Protein AF-A0A7J4PSD9-F1 (afdb_monomer_lite)

Foldseek 3Di:
DPDPDDQWDWDQDPVGIWIWGHDDPDIDIDDDDDDPDDDDDDPVPPVVVVVPD

Sequence (53 aa):
KMGMVGDEVFVETRGGPLLIIFQDDRAYMDGPAATVYAGELSDEFHWDISQEL

Secondary structure (DSSP, 8-state):
------SEEEEEETTEEEEE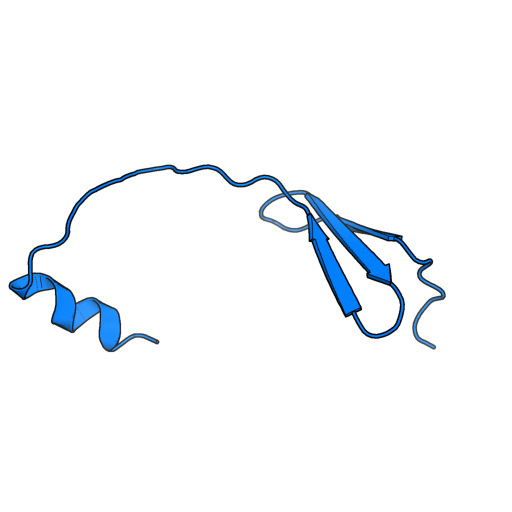EEETTEEEEE------------GGGHHHHTT--

Radius of gyration: 18.06 Å; chains: 1; bounding box: 37×25×45 Å

pLDDT: mean 81.7, std 17.24, range [38.25, 96.56]

Structure (mmCIF, N/CA/C/O backbone):
data_AF-A0A7J4PSD9-F1
#
_entry.id   AF-A0A7J4PSD9-F1
#
loop_
_atom_site.group_PDB
_atom_site.id
_atom_site.type_symbol
_atom_site.label_atom_id
_atom_site.label_alt_id
_atom_site.label_comp_id
_atom_site.label_asym_id
_atom_site.label_entity_id
_atom_site.label_seq_id
_atom_site.pdbx_PDB_ins_code
_atom_site.Cartn_x
_atom_site.Cartn_y
_atom_site.Cartn_z
_atom_site.occupancy
_atom_site.B_iso_or_equiv
_atom_site.auth_seq_id
_atom_site.auth_comp_id
_atom_site.auth_asym_id
_atom_site.auth_atom_id
_atom_site.pdbx_PDB_model_num
ATOM 1 N N . LYS A 1 1 ? -3.777 -2.271 28.572 1.00 38.25 1 LYS A N 1
ATOM 2 C CA . LYS A 1 1 ? -5.073 -1.704 28.126 1.00 38.25 1 LYS A CA 1
ATOM 3 C C . LYS A 1 1 ? -4.856 -1.225 26.690 1.00 38.25 1 LYS A C 1
ATOM 5 O O . LYS A 1 1 ? -4.326 -0.139 26.516 1.00 38.25 1 LYS A O 1
ATOM 10 N N . MET A 1 2 ? -5.075 -2.095 25.696 1.00 44.50 2 MET A N 1
ATOM 11 C CA . MET A 1 2 ? -5.008 -1.718 24.273 1.00 44.50 2 MET A CA 1
ATOM 12 C C . MET A 1 2 ? -6.172 -0.765 24.002 1.00 44.50 2 MET A C 1
ATOM 14 O O . MET A 1 2 ? -7.283 -1.027 24.461 1.00 44.50 2 MET A O 1
ATOM 18 N N . GLY A 1 3 ? -5.874 0.386 23.407 1.00 50.59 3 GLY A N 1
ATOM 19 C CA . GLY A 1 3 ? -6.829 1.468 23.209 1.00 50.59 3 GLY A CA 1
ATOM 20 C C . GLY A 1 3 ? -8.013 1.030 22.356 1.00 50.59 3 GLY A C 1
ATOM 21 O O . GLY A 1 3 ? -7.870 0.191 21.473 1.00 50.59 3 GLY A O 1
ATOM 22 N N . MET A 1 4 ? -9.171 1.612 22.658 1.00 56.44 4 MET A N 1
ATOM 23 C CA . MET A 1 4 ? -10.403 1.555 21.873 1.00 56.44 4 MET A CA 1
ATOM 24 C C . MET A 1 4 ? -10.145 2.220 20.521 1.00 56.44 4 MET A C 1
ATOM 26 O O . MET A 1 4 ? -10.402 3.409 20.348 1.00 56.44 4 MET 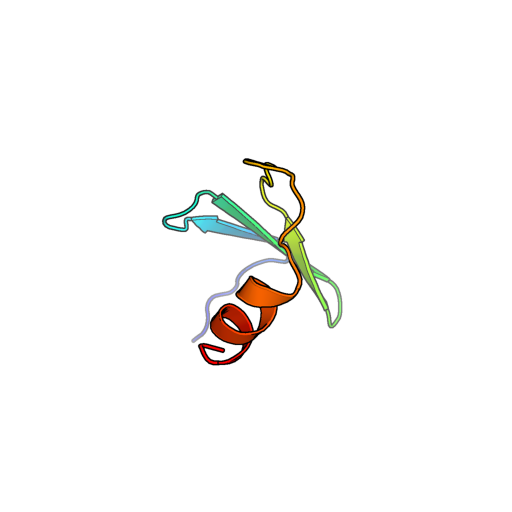A O 1
ATOM 30 N N . VAL A 1 5 ? -9.533 1.497 19.600 1.00 63.06 5 VAL A N 1
ATOM 31 C CA . VAL A 1 5 ? -9.417 1.946 18.225 1.00 63.06 5 VAL A CA 1
ATOM 32 C C . VAL A 1 5 ? -10.725 1.539 17.549 1.00 63.06 5 VAL A C 1
ATOM 34 O O . VAL A 1 5 ? -11.142 0.393 17.696 1.00 63.06 5 VAL A O 1
ATOM 37 N N . GLY A 1 6 ? -11.430 2.501 16.949 1.00 68.50 6 GLY A N 1
ATOM 38 C CA . GLY A 1 6 ? -12.688 2.232 16.248 1.00 68.50 6 GLY A CA 1
ATOM 39 C C . GLY A 1 6 ? -12.480 1.330 15.029 1.00 68.50 6 GLY A C 1
ATOM 40 O O . GLY A 1 6 ? -11.369 0.867 14.773 1.00 68.50 6 GLY A O 1
ATOM 41 N N . ASP A 1 7 ? -13.540 1.124 14.252 1.00 85.06 7 ASP A N 1
ATOM 42 C CA . ASP A 1 7 ? -13.511 0.261 13.060 1.00 85.06 7 ASP A CA 1
ATOM 43 C C . ASP A 1 7 ? -12.516 0.747 11.985 1.00 85.06 7 ASP A C 1
ATOM 45 O O . ASP A 1 7 ? -12.180 0.000 11.072 1.00 85.06 7 ASP A O 1
ATOM 49 N N . GLU A 1 8 ? -11.992 1.973 12.110 1.00 91.31 8 GLU A N 1
ATOM 50 C CA . GLU A 1 8 ? -11.008 2.570 11.207 1.00 91.31 8 GLU A CA 1
ATOM 51 C C . GLU A 1 8 ? -9.854 3.249 11.964 1.00 91.31 8 GLU A C 1
ATOM 53 O O . GLU A 1 8 ? -10.048 3.897 13.000 1.00 91.31 8 GLU A O 1
ATOM 58 N N . VAL A 1 9 ? -8.637 3.135 11.418 1.00 93.06 9 VAL A N 1
ATOM 59 C CA . VAL A 1 9 ? -7.400 3.694 11.988 1.00 93.06 9 VAL A CA 1
ATOM 60 C C . VAL A 1 9 ? -6.547 4.326 10.910 1.00 93.06 9 VAL A C 1
ATOM 62 O O . VAL A 1 9 ? -6.130 3.655 9.969 1.00 93.06 9 VAL A O 1
ATOM 65 N N . PHE A 1 10 ? -6.183 5.586 11.115 1.00 93.31 10 PHE A N 1
ATOM 66 C CA . PHE A 1 10 ? -5.114 6.217 10.351 1.00 93.31 10 PHE A CA 1
ATOM 67 C C . PHE A 1 10 ? -3.765 5.916 11.007 1.00 93.31 10 PHE A C 1
ATOM 69 O O . PHE A 1 10 ? -3.568 6.177 12.197 1.00 93.31 10 PHE A O 1
ATOM 76 N N . VAL A 1 11 ? -2.842 5.354 10.229 1.00 93.81 11 VAL A N 1
ATOM 77 C CA . VAL A 1 11 ? -1.500 4.9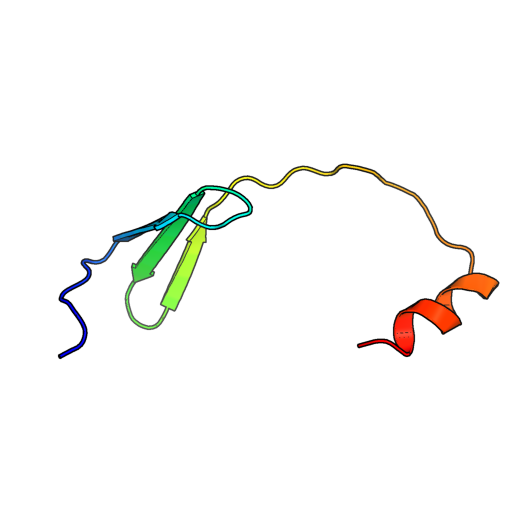70 10.669 1.00 93.81 11 VAL A CA 1
ATOM 78 C C . VAL A 1 11 ? -0.468 5.759 9.877 1.00 93.81 11 VAL A C 1
ATOM 80 O O . VAL A 1 11 ? -0.366 5.625 8.661 1.00 93.81 11 VAL A O 1
ATOM 83 N N . GLU A 1 12 ? 0.342 6.544 10.580 1.00 94.69 12 GLU A N 1
ATOM 84 C CA . GLU A 1 12 ? 1.481 7.244 9.989 1.00 94.69 12 GLU A CA 1
ATOM 85 C C . GLU A 1 12 ? 2.712 6.335 10.003 1.00 94.69 12 GLU A C 1
ATOM 87 O O . GLU A 1 12 ? 3.217 5.959 11.066 1.00 94.69 12 GLU A O 1
ATOM 92 N N . THR A 1 13 ? 3.213 5.977 8.820 1.00 92.69 13 THR A N 1
ATOM 93 C CA . THR A 1 13 ? 4.453 5.207 8.670 1.00 92.69 13 THR A CA 1
ATOM 94 C C . THR A 1 13 ? 5.546 6.067 8.045 1.00 92.69 13 THR A C 1
ATOM 96 O O . THR A 1 13 ? 5.285 7.108 7.445 1.00 92.69 13 THR A O 1
ATOM 99 N N . ARG A 1 14 ? 6.803 5.613 8.110 1.00 94.75 14 ARG A N 1
ATOM 100 C CA . ARG A 1 14 ? 7.907 6.301 7.414 1.00 94.75 14 ARG A CA 1
ATOM 101 C C . ARG A 1 14 ? 7.731 6.322 5.890 1.00 94.75 14 ARG A C 1
ATOM 103 O O . ARG A 1 14 ? 8.334 7.171 5.245 1.00 94.75 14 ARG A O 1
ATOM 110 N N . GLY A 1 15 ? 6.949 5.392 5.336 1.00 91.88 15 GLY A N 1
ATOM 111 C CA . GLY A 1 15 ? 6.643 5.308 3.907 1.00 91.88 15 GLY A CA 1
ATOM 112 C C . GLY A 1 15 ? 5.409 6.109 3.483 1.00 91.88 15 GLY A C 1
ATOM 113 O O . GLY A 1 15 ? 5.131 6.181 2.291 1.00 91.88 15 GLY A O 1
ATOM 114 N N . GLY A 1 16 ? 4.687 6.712 4.431 1.00 94.94 16 GLY A N 1
ATOM 115 C CA . GLY A 1 16 ? 3.443 7.435 4.184 1.00 94.94 16 GLY A CA 1
ATOM 116 C C . GLY A 1 16 ? 2.262 6.908 5.007 1.00 94.94 16 GLY A C 1
ATOM 117 O O . GLY A 1 16 ? 2.423 5.980 5.812 1.00 94.94 16 GLY A O 1
ATOM 118 N N . PRO A 1 17 ? 1.082 7.517 4.826 1.00 96.38 17 PRO A N 1
ATOM 119 C CA . PRO A 1 17 ? -0.116 7.179 5.578 1.00 96.38 17 PRO A CA 1
ATOM 120 C C . PRO A 1 17 ? -0.766 5.891 5.061 1.00 96.38 17 PRO A C 1
ATOM 122 O O . PRO A 1 17 ? -0.772 5.623 3.858 1.00 96.38 17 PRO A O 1
ATOM 125 N N . LEU A 1 18 ? -1.358 5.128 5.978 1.00 96.56 18 LEU A N 1
ATOM 126 C CA . LEU A 1 18 ? -2.199 3.965 5.695 1.00 96.56 18 LEU A CA 1
ATOM 127 C C . LEU A 1 18 ? -3.525 4.079 6.453 1.00 96.56 18 LEU A C 1
ATOM 129 O O . LEU A 1 18 ? -3.555 4.568 7.585 1.00 96.56 18 LEU A O 1
ATOM 133 N N . LEU A 1 19 ? -4.600 3.577 5.851 1.00 95.44 19 LEU A N 1
ATOM 134 C CA . LEU A 1 19 ? -5.891 3.373 6.501 1.00 95.44 19 LEU A CA 1
ATOM 135 C C . LEU A 1 19 ? -6.070 1.882 6.796 1.00 95.44 19 LEU A C 1
ATOM 137 O O . LEU A 1 19 ? -6.019 1.053 5.889 1.00 95.44 19 LEU A O 1
ATOM 141 N N . ILE A 1 20 ? -6.284 1.544 8.066 1.00 95.44 20 ILE A N 1
ATOM 142 C CA . ILE A 1 20 ? -6.607 0.186 8.510 1.00 95.44 20 ILE A CA 1
ATOM 143 C C . ILE A 1 20 ? -8.088 0.133 8.869 1.00 95.44 20 ILE A C 1
ATOM 145 O O . ILE A 1 20 ? -8.530 0.917 9.704 1.00 95.44 20 ILE A O 1
ATOM 149 N N . ILE A 1 21 ? -8.835 -0.790 8.263 1.00 94.38 21 ILE A N 1
ATOM 150 C CA . ILE A 1 21 ? -10.273 -0.980 8.505 1.00 94.38 21 ILE A CA 1
ATOM 151 C C . ILE A 1 21 ? -10.484 -2.37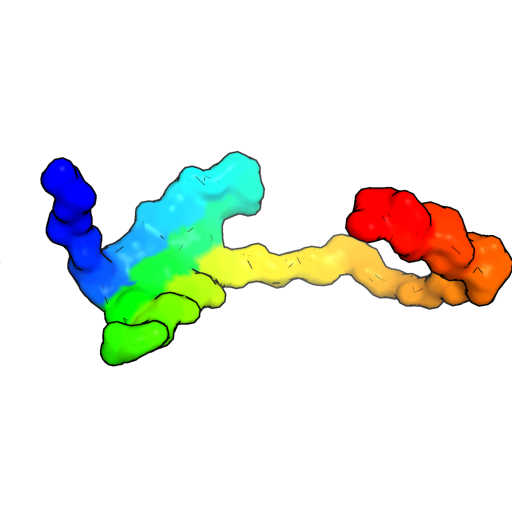0 9.097 1.00 94.38 21 ILE A C 1
ATOM 153 O O . ILE A 1 21 ? -10.086 -3.365 8.491 1.00 94.38 21 ILE A O 1
ATOM 157 N N . PHE A 1 22 ? -11.120 -2.450 10.258 1.00 92.31 22 PHE A N 1
ATOM 158 C CA . PHE A 1 22 ? -11.501 -3.700 10.902 1.00 92.31 22 PHE A CA 1
ATOM 159 C C . PHE A 1 22 ? -12.983 -3.968 10.652 1.00 92.31 22 PHE A C 1
ATOM 161 O O . PHE A 1 22 ? -13.841 -3.189 11.055 1.00 92.31 22 PHE A O 1
ATOM 168 N N . GLN A 1 23 ? -13.287 -5.080 9.989 1.00 90.38 23 GLN A N 1
ATOM 169 C CA . GLN A 1 23 ? -14.655 -5.503 9.707 1.00 90.38 23 GLN A CA 1
ATOM 170 C C . GLN A 1 23 ? -14.780 -6.998 9.986 1.00 90.38 23 GLN A C 1
ATOM 172 O O . GLN A 1 23 ? -14.067 -7.808 9.392 1.00 90.38 23 GLN A O 1
ATOM 177 N N . ASP A 1 24 ? -15.700 -7.349 10.885 1.00 88.62 24 ASP A N 1
ATOM 178 C CA . ASP A 1 24 ? -15.911 -8.712 11.375 1.00 88.62 24 ASP A CA 1
ATOM 179 C C . ASP A 1 24 ? -14.612 -9.340 11.923 1.00 88.62 24 ASP A C 1
ATOM 181 O O . ASP A 1 24 ? -14.071 -8.884 12.931 1.00 88.62 24 ASP A O 1
ATOM 185 N N . ASP A 1 25 ? -14.105 -10.385 11.268 1.00 89.38 25 ASP A N 1
ATOM 186 C CA . ASP A 1 25 ? -12.873 -11.103 11.598 1.00 89.38 25 ASP A CA 1
ATOM 187 C C . ASP A 1 25 ? -11.696 -10.737 10.676 1.00 89.38 25 ASP A C 1
ATOM 189 O O . ASP A 1 25 ? -10.671 -11.425 10.661 1.00 89.38 25 ASP A O 1
ATOM 193 N N . ARG A 1 26 ? -11.824 -9.652 9.899 1.00 93.62 26 ARG A N 1
ATOM 194 C CA . ARG A 1 26 ? -10.844 -9.224 8.893 1.00 93.62 26 ARG A CA 1
ATOM 195 C C . ARG A 1 26 ? -10.334 -7.815 9.145 1.00 93.62 26 ARG A C 1
ATOM 197 O O . ARG A 1 26 ? -11.043 -6.939 9.633 1.00 93.62 26 ARG A O 1
ATOM 204 N N . ALA A 1 27 ? -9.090 -7.600 8.732 1.00 93.31 27 ALA A N 1
ATOM 205 C CA . ALA A 1 27 ? -8.484 -6.284 8.633 1.00 93.31 27 ALA A CA 1
ATOM 206 C C . ALA A 1 27 ? -8.129 -6.004 7.169 1.00 93.31 27 ALA A C 1
ATOM 208 O 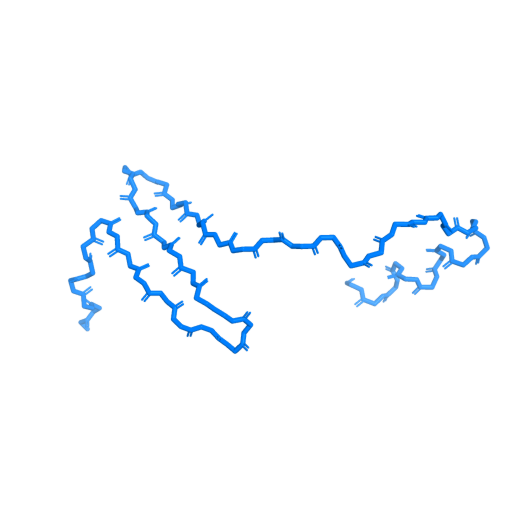O . ALA A 1 27 ? -7.486 -6.828 6.515 1.00 93.31 27 ALA A O 1
ATOM 209 N N . TYR A 1 28 ? -8.535 -4.842 6.674 1.00 95.50 28 TYR A N 1
ATOM 210 C CA . TYR A 1 28 ? -8.172 -4.317 5.363 1.00 95.50 28 TYR A CA 1
ATOM 211 C C . TYR A 1 28 ? -7.150 -3.195 5.530 1.00 95.50 28 TYR A C 1
ATOM 213 O O . TYR A 1 28 ? -7.155 -2.486 6.537 1.00 95.50 28 TYR A O 1
ATOM 221 N N . MET A 1 29 ? -6.277 -3.041 4.538 1.00 95.25 29 MET A N 1
ATOM 222 C CA . MET A 1 29 ? -5.269 -1.988 4.484 1.00 95.25 29 MET A CA 1
ATOM 223 C C . MET A 1 29 ? -5.398 -1.270 3.148 1.00 95.25 29 MET A C 1
ATOM 225 O O . MET A 1 29 ? -5.3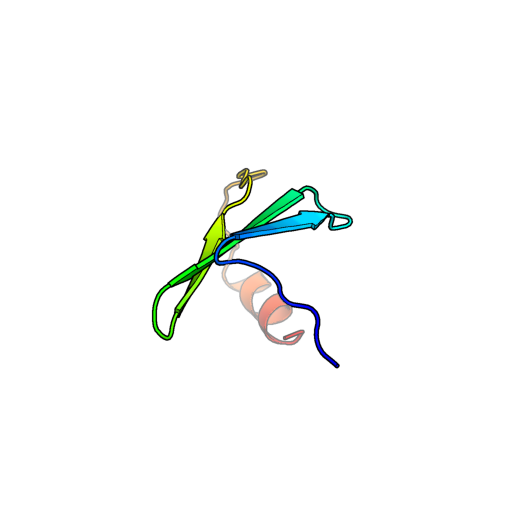03 -1.909 2.100 1.00 95.25 29 MET A O 1
ATOM 229 N N . ASP A 1 30 ? -5.603 0.039 3.207 1.00 95.94 30 ASP A N 1
ATOM 230 C CA . ASP A 1 30 ? -5.621 0.917 2.044 1.00 95.94 30 ASP A CA 1
ATOM 231 C C . ASP A 1 30 ? -4.491 1.946 2.144 1.00 95.94 30 ASP A C 1
ATOM 233 O O . ASP A 1 30 ? -4.153 2.441 3.225 1.00 95.94 30 ASP A O 1
ATOM 237 N N . GLY A 1 31 ? -3.870 2.234 1.007 1.00 95.38 31 GLY A N 1
ATOM 238 C CA . GLY A 1 31 ? -2.686 3.068 0.927 1.00 95.38 31 GLY A CA 1
ATOM 239 C C . GLY A 1 31 ? -2.199 3.271 -0.506 1.00 95.38 31 GLY A C 1
ATOM 240 O O . GLY A 1 31 ? -2.521 2.490 -1.404 1.00 95.38 31 GLY A O 1
ATOM 241 N N . PRO A 1 32 ? -1.402 4.323 -0.746 1.00 94.44 32 PRO A N 1
ATOM 242 C CA . PRO A 1 32 ? -0.890 4.620 -2.074 1.00 94.44 32 PRO A CA 1
ATOM 243 C C . PRO A 1 32 ? 0.102 3.545 -2.539 1.00 94.44 32 PRO A C 1
ATOM 245 O O . PRO A 1 32 ? 1.051 3.208 -1.833 1.00 94.44 32 PRO A O 1
ATOM 248 N N . ALA A 1 33 ? -0.074 3.066 -3.770 1.00 92.56 33 ALA A N 1
ATOM 249 C CA . ALA A 1 33 ? 0.877 2.200 -4.458 1.00 92.56 33 ALA A CA 1
ATOM 250 C C . ALA A 1 33 ? 1.313 2.850 -5.776 1.00 92.56 33 ALA A C 1
ATOM 252 O O . ALA A 1 33 ? 0.491 3.391 -6.516 1.00 92.56 33 ALA A O 1
ATOM 253 N N . ALA A 1 34 ? 2.611 2.791 -6.073 1.00 93.00 34 ALA A N 1
ATOM 254 C CA . ALA A 1 34 ? 3.174 3.332 -7.303 1.00 93.00 34 ALA A CA 1
ATOM 255 C C . ALA A 1 34 ? 4.179 2.349 -7.907 1.00 93.00 34 ALA A C 1
ATOM 257 O O . ALA A 1 34 ? 5.144 1.945 -7.257 1.00 93.00 34 ALA A O 1
ATOM 258 N N . THR A 1 35 ? 3.974 1.990 -9.172 1.00 94.75 35 THR A N 1
ATOM 259 C CA . THR A 1 35 ? 4.966 1.246 -9.949 1.00 94.75 35 THR A CA 1
ATOM 260 C C . THR A 1 35 ? 6.104 2.189 -10.321 1.00 94.75 35 THR A C 1
ATOM 262 O O . THR A 1 35 ? 5.907 3.127 -11.090 1.00 94.75 35 THR A O 1
ATOM 265 N N . VAL A 1 36 ? 7.295 1.948 -9.772 1.00 95.81 36 VAL A N 1
ATOM 266 C CA . VAL A 1 36 ? 8.489 2.766 -10.058 1.00 95.81 36 VAL A CA 1
ATOM 267 C C . VAL A 1 36 ? 9.189 2.306 -11.337 1.00 95.81 36 VAL A C 1
ATOM 269 O O . VAL A 1 36 ? 9.710 3.122 -12.093 1.00 95.81 36 VAL A O 1
ATOM 272 N N . TYR A 1 37 ? 9.197 0.999 -11.591 1.00 93.75 37 TYR A N 1
ATOM 273 C CA . TYR A 1 37 ? 9.844 0.394 -12.747 1.00 93.75 37 TYR A CA 1
ATOM 274 C C . TYR A 1 37 ? 9.128 -0.901 -13.142 1.00 93.75 37 TYR A C 1
ATOM 276 O O . TYR A 1 37 ? 8.508 -1.552 -12.300 1.00 93.75 37 TYR A O 1
ATOM 284 N N . ALA A 1 38 ? 9.234 -1.271 -14.417 1.00 93.88 38 ALA A N 1
ATOM 285 C CA . ALA A 1 38 ? 8.800 -2.555 -14.948 1.00 93.88 38 ALA A CA 1
ATOM 286 C C . ALA A 1 38 ? 9.857 -3.070 -15.933 1.00 93.88 38 ALA A C 1
ATOM 288 O O . ALA A 1 38 ? 10.338 -2.312 -16.777 1.00 93.88 38 ALA A O 1
ATOM 289 N N . GLY A 1 39 ? 10.212 -4.347 -15.818 1.00 90.44 39 GLY A N 1
ATOM 290 C CA . GLY A 1 39 ? 11.217 -4.993 -16.656 1.00 90.44 39 GLY A CA 1
ATOM 291 C C . GLY A 1 39 ? 11.301 -6.491 -16.384 1.00 90.44 39 GLY A C 1
ATOM 292 O O . GLY A 1 39 ? 10.587 -7.016 -15.531 1.00 90.44 39 GLY A O 1
ATOM 293 N N . GLU A 1 40 ? 12.183 -7.158 -17.117 1.00 89.12 40 GLU A N 1
ATOM 294 C CA . GLU A 1 40 ? 12.431 -8.596 -17.023 1.00 89.12 40 GLU A CA 1
ATOM 295 C C . GLU A 1 40 ? 13.861 -8.830 -16.523 1.00 89.12 40 GLU A C 1
ATOM 297 O O . GLU A 1 40 ? 14.787 -8.113 -16.908 1.00 89.12 40 GLU A O 1
ATOM 302 N N . LEU A 1 41 ? 14.040 -9.823 -15.651 1.00 84.94 41 LEU A N 1
ATOM 303 C CA . LEU A 1 41 ? 15.357 -10.299 -15.225 1.00 84.94 41 LEU A CA 1
ATOM 304 C C . LEU A 1 41 ? 15.714 -11.531 -16.058 1.00 84.94 41 LEU A C 1
ATOM 306 O O . LEU A 1 41 ? 14.850 -12.374 -16.289 1.00 84.94 41 LEU A O 1
ATOM 310 N N . SER A 1 42 ? 16.968 -11.654 -16.500 1.00 84.31 42 SER A N 1
ATOM 311 C CA . SER A 1 42 ? 17.410 -12.890 -17.149 1.00 84.31 42 SER A CA 1
ATOM 312 C C . SER A 1 42 ? 17.605 -14.006 -16.120 1.00 84.31 42 SER A C 1
ATOM 314 O O . SER A 1 42 ? 17.974 -13.756 -14.970 1.00 84.31 42 SER A O 1
ATOM 316 N N . ASP A 1 43 ? 17.394 -15.249 -16.554 1.00 76.62 43 ASP A N 1
ATOM 317 C CA . ASP A 1 43 ? 17.436 -16.435 -15.687 1.00 76.62 43 ASP A CA 1
ATOM 318 C C . ASP A 1 43 ? 18.778 -16.611 -14.952 1.00 76.62 43 ASP A C 1
ATOM 320 O O . ASP A 1 43 ? 18.813 -17.132 -13.840 1.00 76.62 43 ASP A O 1
ATOM 324 N N . GLU A 1 44 ? 19.880 -16.128 -15.536 1.00 72.19 44 GLU A N 1
ATOM 325 C CA . GLU A 1 44 ? 21.221 -16.148 -14.930 1.00 72.19 44 GLU A CA 1
ATOM 326 C C . GLU A 1 44 ? 21.300 -15.325 -13.628 1.00 72.19 44 GLU A C 1
ATOM 328 O O . GLU A 1 44 ? 21.996 -15.724 -12.700 1.00 72.19 44 GLU A O 1
ATOM 333 N N . PHE A 1 45 ? 20.542 -14.226 -13.518 1.00 65.31 45 PHE A N 1
ATOM 334 C CA . PHE A 1 45 ? 20.501 -13.368 -12.324 1.00 65.31 45 PHE A CA 1
ATOM 335 C C . PHE A 1 45 ? 19.401 -13.760 -11.325 1.00 65.31 45 PHE A C 1
ATOM 337 O O . PHE A 1 45 ? 19.351 -13.230 -10.216 1.00 65.31 45 PHE A O 1
ATOM 344 N N . HIS A 1 46 ? 18.504 -14.681 -11.688 1.00 59.62 46 HIS A N 1
ATOM 345 C CA . HIS A 1 46 ? 17.357 -15.049 -10.853 1.00 59.62 46 HIS A CA 1
ATOM 346 C C . HIS A 1 46 ? 17.755 -15.863 -9.603 1.00 59.62 46 HIS A C 1
ATOM 348 O O . HIS A 1 46 ? 17.025 -15.876 -8.611 1.00 59.62 46 HIS A O 1
ATOM 354 N N . TRP A 1 47 ? 18.923 -16.520 -9.615 1.00 58.75 47 TRP A N 1
ATOM 355 C CA . TRP A 1 47 ? 19.416 -17.316 -8.484 1.00 58.75 47 TRP A CA 1
ATOM 356 C C . TRP A 1 47 ? 19.772 -16.458 -7.259 1.00 58.75 47 TRP A C 1
ATOM 358 O O . TRP A 1 47 ? 19.403 -16.819 -6.138 1.00 58.75 47 TRP A O 1
ATOM 368 N N . ASP A 1 48 ? 20.397 -15.296 -7.472 1.00 58.97 48 ASP A N 1
ATOM 369 C CA . ASP A 1 48 ? 20.957 -14.472 -6.391 1.00 58.97 48 ASP A CA 1
ATOM 370 C C . ASP A 1 48 ? 19.885 -13.811 -5.508 1.00 58.97 48 ASP A C 1
ATOM 372 O O . ASP A 1 48 ? 20.076 -13.672 -4.304 1.00 58.97 48 ASP A O 1
ATOM 376 N N . ILE A 1 49 ? 18.717 -13.466 -6.060 1.00 60.44 49 ILE A N 1
ATOM 377 C CA . ILE A 1 49 ? 17.650 -12.771 -5.309 1.00 60.44 49 ILE A CA 1
ATOM 378 C C . ILE A 1 49 ? 16.900 -13.727 -4.366 1.00 60.44 49 ILE A C 1
ATOM 380 O O . ILE A 1 49 ? 16.360 -13.314 -3.341 1.00 60.44 49 ILE A O 1
ATOM 384 N N . SER A 1 50 ? 16.874 -15.021 -4.687 1.00 59.84 50 SER A N 1
ATOM 385 C CA . SER A 1 50 ? 16.122 -16.023 -3.920 1.00 59.84 50 SER A CA 1
ATOM 386 C C . SER A 1 50 ? 16.810 -16.489 -2.630 1.00 59.84 50 SER A C 1
ATOM 388 O O . SER A 1 50 ? 16.179 -17.166 -1.824 1.00 59.84 50 SER A O 1
ATOM 390 N N . GLN A 1 51 ? 18.087 -16.146 -2.432 1.00 59.22 51 GLN A N 1
ATOM 391 C CA . GLN A 1 51 ? 18.885 -16.582 -1.278 1.00 59.22 51 GLN A CA 1
ATOM 392 C C . GLN A 1 51 ? 18.848 -15.596 -0.093 1.00 59.22 51 GLN A C 1
ATOM 394 O O . GLN A 1 51 ? 19.362 -15.926 0.973 1.00 59.22 51 GLN A O 1
ATOM 399 N N . GLU A 1 52 ? 18.259 -14.403 -0.253 1.00 53.59 52 GLU A N 1
ATOM 400 C CA . GLU A 1 52 ? 18.218 -13.362 0.794 1.00 53.59 52 GLU A CA 1
ATOM 401 C C . GLU A 1 52 ? 16.855 -13.215 1.509 1.00 53.59 52 GLU A C 1
ATOM 403 O O . GLU A 1 52 ? 16.688 -12.289 2.306 1.00 53.59 52 GLU A O 1
ATOM 408 N N . LEU A 1 53 ? 15.890 -14.117 1.271 1.00 43.81 53 LEU A N 1
ATOM 409 C CA . LEU A 1 53 ? 14.571 -14.122 1.934 1.00 43.81 53 LEU A CA 1
ATOM 410 C C . LEU A 1 53 ? 14.380 -15.298 2.899 1.00 43.81 53 LEU A C 1
ATOM 412 O O . LEU A 1 53 ? 14.685 -16.447 2.512 1.00 43.81 53 LEU A O 1
#